Protein AF-A0A4Y2HS91-F1 (afdb_monomer)

Mean predicted aligned error: 7.31 Å

Radius of gyration: 17.65 Å; Cα contacts (8 Å, |Δi|>4): 92; chains: 1; bounding box: 45×21×52 Å

Solvent-accessible surface area (backbone atoms only — not comparable to full-atom values): 6482 Å² total; per-residue (Å²): 97,42,78,40,78,92,72,45,25,41,30,58,57,62,78,67,63,80,74,57,73,76,88,69,44,21,55,52,53,54,52,51,55,54,61,58,67,51,58,98,84,49,84,56,51,79,70,51,49,61,57,50,55,49,50,56,54,51,65,72,64,76,63,56,58,82,40,73,53,64,69,70,67,37,54,54,47,54,49,52,60,56,57,52,56,60,48,70,74,44,69,44,63,71,72,80,79,84,42,86,81,73,65,76,123

Structure (mmCIF, N/CA/C/O backbone):
data_AF-A0A4Y2HS91-F1
#
_entry.id   AF-A0A4Y2HS91-F1
#
loop_
_atom_site.group_PDB
_atom_site.id
_atom_site.type_symbol
_atom_site.label_atom_id
_atom_site.label_alt_id
_atom_site.label_comp_id
_atom_site.label_asym_id
_atom_site.label_entity_id
_atom_site.label_seq_id
_atom_site.pdbx_PDB_ins_code
_atom_site.Cartn_x
_atom_site.Cartn_y
_atom_site.Cartn_z
_atom_site.occupancy
_atom_site.B_iso_or_equiv
_atom_site.auth_seq_id
_atom_site.auth_comp_id
_atom_site.auth_asym_id
_atom_site.auth_atom_id
_atom_site.pdbx_PDB_model_num
ATOM 1 N N . MET A 1 1 ? 9.030 6.841 -6.372 1.00 72.25 1 MET A N 1
ATOM 2 C CA . MET A 1 1 ? 10.073 6.021 -7.027 1.00 72.25 1 MET A CA 1
ATOM 3 C C . MET A 1 1 ? 11.453 6.483 -6.607 1.00 72.25 1 MET A C 1
ATOM 5 O O . MET A 1 1 ? 11.630 7.667 -6.343 1.00 72.25 1 MET A O 1
ATOM 9 N N . LYS A 1 2 ? 12.408 5.555 -6.571 1.00 80.69 2 LYS A N 1
ATOM 10 C CA . LYS A 1 2 ? 13.832 5.802 -6.348 1.00 80.69 2 LYS A CA 1
ATOM 11 C C . LYS A 1 2 ? 14.605 5.216 -7.531 1.00 80.69 2 LYS A C 1
ATOM 13 O O . LYS A 1 2 ? 14.447 4.034 -7.836 1.00 80.69 2 LYS A O 1
ATOM 18 N N . TRP A 1 3 ? 15.391 6.049 -8.210 1.00 83.56 3 TRP A N 1
ATOM 19 C CA . TRP A 1 3 ? 16.271 5.620 -9.298 1.00 83.56 3 TRP A CA 1
ATOM 20 C C . TRP A 1 3 ? 17.671 5.370 -8.744 1.00 83.56 3 TRP A C 1
ATOM 22 O O . TRP A 1 3 ? 18.235 6.220 -8.055 1.00 83.56 3 TRP A O 1
ATOM 32 N N . ASN A 1 4 ? 18.210 4.191 -9.029 1.00 82.69 4 ASN A N 1
ATOM 33 C CA . ASN A 1 4 ? 19.604 3.858 -8.805 1.00 82.69 4 ASN A CA 1
ATOM 34 C C . ASN A 1 4 ? 20.360 3.988 -10.133 1.00 82.69 4 ASN A C 1
ATOM 36 O O . ASN A 1 4 ? 20.156 3.187 -11.039 1.00 82.69 4 ASN A O 1
ATOM 40 N N . PHE A 1 5 ? 21.229 4.994 -10.235 1.00 82.69 5 PHE A N 1
ATOM 41 C CA . PHE A 1 5 ? 22.009 5.282 -11.443 1.00 82.69 5 PHE A CA 1
ATOM 42 C C . PHE A 1 5 ? 23.098 4.244 -11.717 1.00 82.69 5 PHE A C 1
ATOM 44 O O . PHE A 1 5 ? 23.412 3.984 -12.871 1.00 82.69 5 PHE A O 1
ATOM 51 N N . GLN A 1 6 ? 23.684 3.661 -10.668 1.00 82.62 6 GLN A N 1
ATOM 52 C CA . GLN A 1 6 ? 24.793 2.715 -10.816 1.00 82.62 6 GLN A CA 1
ATOM 53 C C . GLN A 1 6 ? 24.319 1.384 -11.397 1.00 82.62 6 GLN A C 1
ATOM 55 O O . GLN A 1 6 ? 25.016 0.780 -12.203 1.00 82.62 6 GLN A O 1
ATOM 60 N N . LEU A 1 7 ? 23.129 0.945 -10.987 1.00 81.19 7 LEU A N 1
ATOM 61 C CA . LEU A 1 7 ? 22.517 -0.305 -11.443 1.00 81.19 7 LEU A CA 1
ATOM 62 C C . LEU A 1 7 ? 21.455 -0.089 -12.531 1.00 81.19 7 LEU A C 1
ATOM 64 O O . LEU A 1 7 ? 20.773 -1.038 -12.905 1.00 81.19 7 LEU A O 1
ATOM 68 N N . ASP A 1 8 ? 21.276 1.159 -12.973 1.00 83.25 8 ASP A N 1
ATOM 69 C CA . ASP A 1 8 ? 20.188 1.618 -13.840 1.00 83.25 8 ASP A CA 1
ATOM 70 C C . ASP A 1 8 ? 18.828 0.962 -13.521 1.00 83.25 8 ASP A C 1
ATOM 72 O O . ASP A 1 8 ? 18.154 0.372 -14.371 1.00 83.25 8 ASP A O 1
ATOM 76 N N . SER A 1 9 ? 18.433 1.025 -12.246 1.00 84.75 9 SER A N 1
ATOM 77 C CA . SER A 1 9 ? 17.244 0.340 -11.737 1.00 84.75 9 SER A CA 1
ATOM 78 C C . SER A 1 9 ? 16.263 1.279 -11.044 1.00 84.75 9 SER A C 1
ATOM 80 O O . SER A 1 9 ? 16.632 2.269 -10.406 1.00 84.75 9 SER A O 1
ATOM 82 N N . LEU A 1 10 ? 14.975 0.974 -11.184 1.00 85.56 10 LEU A N 1
ATOM 83 C CA . LEU A 1 10 ? 13.875 1.658 -10.515 1.00 85.56 10 LEU A CA 1
ATOM 84 C C . LEU A 1 10 ? 13.358 0.806 -9.359 1.00 85.56 10 LEU A C 1
ATOM 86 O O . LEU A 1 10 ? 13.243 -0.412 -9.466 1.00 85.56 10 LEU A O 1
ATOM 90 N N . SER A 1 11 ? 13.012 1.472 -8.262 1.00 85.00 11 SER A N 1
ATOM 91 C CA . SER A 1 11 ? 12.397 0.863 -7.077 1.00 85.00 11 SER A CA 1
ATOM 92 C C . SER A 1 11 ? 11.301 1.766 -6.507 1.00 85.00 11 SER A C 1
ATOM 94 O O . SER A 1 11 ? 11.253 2.980 -6.781 1.00 85.00 11 SER A O 1
ATOM 96 N N . VAL A 1 12 ? 10.390 1.191 -5.719 1.00 83.75 12 VAL A N 1
ATOM 97 C CA . VAL A 1 12 ? 9.383 1.967 -4.983 1.00 83.75 12 VAL A CA 1
ATOM 98 C C . VAL A 1 12 ? 10.076 2.679 -3.825 1.00 83.75 12 VAL A C 1
ATOM 100 O O . VAL A 1 12 ? 10.989 2.146 -3.203 1.00 83.75 12 VAL A O 1
ATOM 103 N N . ASN A 1 13 ? 9.649 3.905 -3.522 1.00 84.31 13 ASN A N 1
ATOM 104 C CA . ASN A 1 13 ? 10.078 4.538 -2.280 1.00 84.31 13 ASN A CA 1
ATOM 105 C C . ASN A 1 13 ? 9.156 4.056 -1.151 1.00 84.31 13 ASN A C 1
ATOM 107 O O . ASN A 1 13 ? 7.964 4.359 -1.192 1.00 84.31 13 ASN A O 1
ATOM 111 N N . MET A 1 14 ? 9.725 3.356 -0.169 1.00 85.94 14 MET A N 1
ATOM 112 C CA . MET A 1 14 ? 9.027 2.846 1.016 1.00 85.94 14 MET A CA 1
ATOM 113 C C . MET A 1 14 ? 9.480 3.489 2.336 1.00 85.94 14 MET A C 1
ATOM 115 O O . MET A 1 14 ? 9.043 3.072 3.404 1.00 85.94 14 MET A O 1
ATOM 119 N N . SER A 1 15 ? 10.283 4.562 2.306 1.00 85.44 15 SER A N 1
ATOM 120 C CA . SER A 1 15 ? 10.801 5.200 3.534 1.00 85.44 15 SER A CA 1
ATOM 121 C C . SER A 1 15 ? 9.692 5.669 4.483 1.00 85.44 15 SER A C 1
ATOM 123 O O . SER A 1 15 ? 9.855 5.666 5.700 1.00 85.44 15 SER A O 1
ATOM 125 N N . TRP A 1 16 ? 8.538 6.017 3.916 1.00 86.69 16 TRP A N 1
ATOM 126 C CA . TRP A 1 16 ? 7.345 6.457 4.627 1.00 86.69 16 TRP A CA 1
ATOM 127 C C . TRP A 1 16 ? 6.689 5.370 5.489 1.00 86.69 16 TRP A C 1
ATOM 129 O O . TRP A 1 16 ? 5.850 5.702 6.329 1.00 86.69 16 TRP A O 1
ATOM 139 N N . MET A 1 17 ? 7.023 4.089 5.294 1.00 86.69 17 MET A N 1
ATOM 140 C CA . MET A 1 17 ? 6.446 2.994 6.079 1.00 86.69 17 MET A CA 1
ATOM 141 C C . MET A 1 17 ? 6.844 3.080 7.558 1.00 86.69 17 MET A C 1
ATOM 143 O O . MET A 1 17 ? 6.036 2.745 8.419 1.00 86.69 17 MET A O 1
ATOM 147 N N . ASN A 1 18 ? 8.039 3.598 7.859 1.00 85.25 18 ASN A N 1
ATOM 148 C CA . ASN A 1 18 ? 8.526 3.772 9.234 1.00 85.25 18 ASN A CA 1
ATOM 149 C C . ASN A 1 18 ? 7.855 4.945 9.971 1.00 85.25 18 ASN A C 1
ATOM 151 O O . ASN A 1 18 ? 7.882 5.003 11.196 1.00 85.25 18 ASN A O 1
ATOM 155 N N . GLU A 1 19 ? 7.250 5.880 9.237 1.00 85.00 19 GLU A N 1
ATOM 156 C CA . GLU A 1 19 ? 6.593 7.073 9.790 1.00 85.00 19 GLU A CA 1
ATOM 157 C C . GLU A 1 19 ? 5.123 6.820 10.163 1.00 85.00 19 GLU A C 1
ATOM 159 O O . GLU A 1 19 ? 4.476 7.653 10.800 1.00 85.00 19 GLU A O 1
ATOM 164 N N . LEU A 1 20 ? 4.555 5.693 9.729 1.00 85.19 20 LEU A N 1
ATOM 165 C CA . LEU A 1 20 ? 3.158 5.354 9.968 1.00 85.19 20 LEU A CA 1
ATOM 166 C C . LEU A 1 20 ? 2.985 4.664 11.321 1.00 85.19 20 LEU A C 1
ATOM 168 O O . LEU A 1 20 ? 3.390 3.519 11.507 1.00 85.19 20 LEU A O 1
ATOM 172 N N . SER A 1 21 ? 2.290 5.331 12.246 1.00 85.50 21 SER A N 1
ATOM 173 C CA . SER A 1 21 ? 1.795 4.671 13.455 1.00 85.50 21 SER A CA 1
ATOM 174 C C . SER A 1 21 ? 0.675 3.691 13.098 1.00 85.50 21 SER A C 1
ATOM 176 O O . SER A 1 21 ? -0.380 4.079 12.589 1.00 85.50 21 SER A O 1
ATOM 178 N N . LEU A 1 22 ? 0.907 2.409 13.383 1.00 85.81 22 LEU A N 1
ATOM 179 C CA . LEU A 1 22 ? -0.063 1.326 13.198 1.00 85.81 22 LEU A CA 1
ATOM 180 C C . LEU A 1 22 ? -0.864 1.018 14.475 1.00 85.81 22 LEU A C 1
ATOM 182 O O . LEU A 1 22 ? -1.647 0.067 14.494 1.00 85.81 22 LEU A O 1
ATOM 186 N N . GLU A 1 23 ? -0.693 1.804 15.544 1.00 85.44 23 GLU A N 1
ATOM 187 C CA . GLU A 1 23 ? -1.415 1.609 16.809 1.00 85.44 23 GLU A CA 1
ATOM 188 C C . GLU A 1 23 ? -2.918 1.834 16.629 1.00 85.44 23 GLU A C 1
ATOM 190 O O . GLU A 1 23 ? -3.724 0.984 17.007 1.00 85.44 23 GLU A O 1
ATOM 195 N N . LYS A 1 24 ? -3.300 2.925 15.9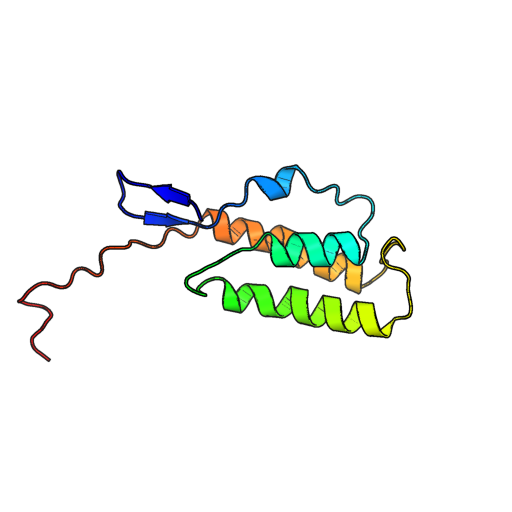57 1.00 89.69 24 LYS A N 1
ATOM 196 C CA . LYS A 1 24 ? -4.693 3.251 15.633 1.00 89.69 24 LYS A CA 1
ATOM 197 C C . LYS A 1 24 ? -4.852 3.386 14.132 1.00 89.69 24 LYS A C 1
ATOM 199 O O . LYS A 1 24 ? -4.432 4.378 13.552 1.00 89.69 24 LYS A O 1
ATOM 204 N N . ILE A 1 25 ? -5.482 2.401 13.501 1.00 92.06 25 ILE A N 1
ATOM 205 C CA . ILE A 1 25 ? -5.742 2.440 12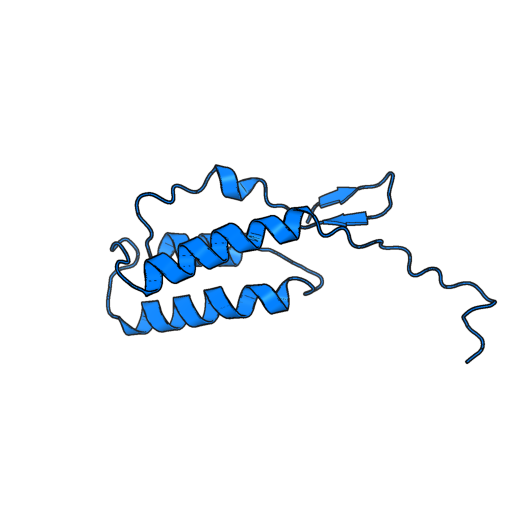.060 1.00 92.06 25 ILE A CA 1
ATOM 206 C C . ILE A 1 25 ? -7.086 3.119 11.821 1.00 92.06 25 ILE A C 1
ATOM 208 O O . ILE A 1 25 ? -8.115 2.648 12.295 1.00 92.06 25 ILE A O 1
ATOM 212 N N . THR A 1 26 ? -7.082 4.206 11.057 1.00 93.25 26 THR A N 1
ATOM 213 C CA . THR A 1 26 ? -8.286 4.945 10.657 1.00 93.25 26 THR A CA 1
ATOM 214 C C . THR A 1 26 ? -8.467 4.905 9.141 1.00 93.25 26 THR A C 1
ATOM 216 O O . THR A 1 26 ? -7.541 4.565 8.396 1.00 93.25 26 THR A O 1
ATOM 219 N N . LYS A 1 27 ? -9.645 5.309 8.649 1.00 91.44 27 LYS A N 1
ATOM 220 C CA . LYS A 1 27 ? -9.882 5.489 7.203 1.00 91.44 27 LYS A CA 1
ATOM 221 C C . LYS A 1 27 ? -8.848 6.416 6.570 1.00 91.44 27 LYS A C 1
ATOM 223 O O . LYS A 1 27 ? -8.369 6.143 5.470 1.00 91.44 27 LYS A O 1
ATOM 228 N N . ARG A 1 28 ? -8.495 7.498 7.273 1.00 92.19 28 ARG A N 1
ATOM 229 C CA . ARG A 1 28 ? -7.486 8.464 6.827 1.00 92.19 28 ARG A CA 1
ATOM 230 C C . ARG A 1 28 ? -6.119 7.808 6.663 1.00 92.19 28 ARG A C 1
ATOM 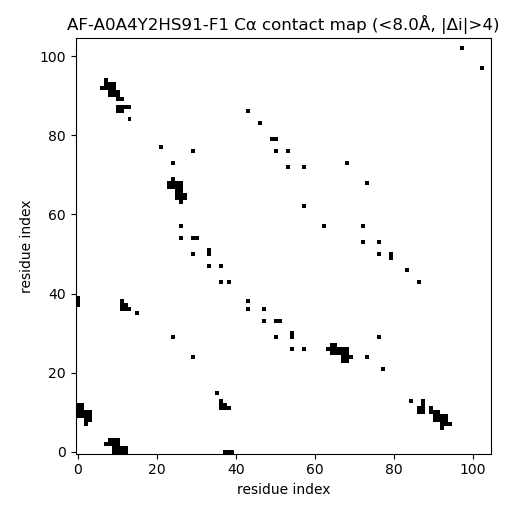232 O O . ARG A 1 28 ? -5.463 8.026 5.649 1.00 92.19 28 ARG A O 1
ATOM 239 N N . ILE A 1 29 ? -5.716 6.985 7.628 1.00 92.31 29 ILE A N 1
ATOM 240 C CA . ILE A 1 29 ? -4.441 6.263 7.581 1.00 92.31 29 ILE A CA 1
ATOM 241 C C . ILE A 1 29 ? -4.425 5.259 6.430 1.00 92.31 29 ILE A C 1
ATOM 243 O O . ILE A 1 29 ? -3.465 5.246 5.663 1.00 92.31 29 ILE A O 1
ATOM 247 N N . MET A 1 30 ? -5.497 4.482 6.248 1.00 91.44 30 MET A N 1
ATOM 248 C CA . MET A 1 30 ? -5.591 3.534 5.134 1.00 91.44 30 MET A CA 1
ATOM 249 C C . MET A 1 30 ? -5.480 4.226 3.774 1.00 91.44 30 MET A C 1
ATOM 251 O O . MET A 1 30 ? -4.758 3.751 2.900 1.00 91.44 30 MET A O 1
ATOM 255 N N . LEU A 1 31 ? -6.172 5.356 3.602 1.00 91.25 31 LEU A N 1
ATOM 256 C CA . LEU A 1 31 ? -6.133 6.127 2.361 1.00 91.25 31 LEU A CA 1
ATOM 257 C C . LEU A 1 31 ? -4.743 6.717 2.119 1.00 91.25 31 LEU A C 1
ATOM 259 O O . LEU A 1 31 ? -4.209 6.599 1.020 1.00 91.25 31 LEU A O 1
ATOM 263 N N . SER A 1 32 ? -4.157 7.318 3.157 1.00 91.31 32 SER A N 1
ATOM 264 C CA . SER A 1 32 ? -2.810 7.885 3.108 1.00 91.31 32 SER A CA 1
ATOM 265 C C . SER A 1 32 ? -1.783 6.824 2.713 1.00 91.31 32 SER A C 1
ATOM 267 O O . SER A 1 32 ? -1.043 7.020 1.754 1.00 91.31 32 SER A O 1
ATOM 269 N N . ALA A 1 33 ? -1.796 5.661 3.371 1.00 90.62 33 ALA A N 1
ATOM 270 C CA . ALA A 1 33 ? -0.896 4.556 3.054 1.00 90.62 33 ALA A CA 1
ATOM 271 C C . ALA A 1 33 ? -1.084 4.055 1.615 1.00 90.62 33 ALA A C 1
ATOM 273 O O . ALA A 1 33 ? -0.105 3.895 0.893 1.00 90.62 33 ALA A O 1
ATOM 274 N N . ALA A 1 34 ? -2.331 3.870 1.166 1.00 89.38 34 ALA A N 1
ATOM 275 C CA . ALA A 1 34 ? -2.616 3.451 -0.203 1.00 89.38 34 ALA A CA 1
ATOM 276 C C . ALA A 1 34 ? -2.085 4.457 -1.240 1.00 89.38 34 ALA A C 1
ATOM 278 O O . ALA A 1 34 ? -1.531 4.061 -2.256 1.00 89.38 34 ALA A O 1
ATOM 279 N N . HIS A 1 35 ? -2.221 5.761 -0.994 1.00 87.44 35 HIS A N 1
ATOM 280 C CA . HIS A 1 35 ? -1.743 6.786 -1.926 1.00 87.44 35 HIS A CA 1
ATOM 281 C C . HIS A 1 35 ? -0.225 7.008 -1.867 1.00 87.44 35 HIS A C 1
ATOM 283 O O .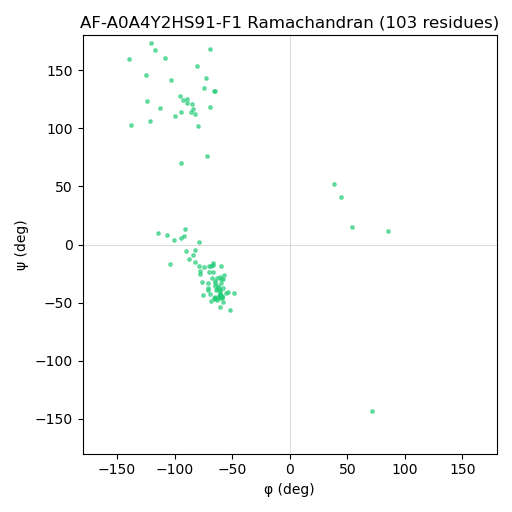 HIS A 1 35 ? 0.360 7.444 -2.857 1.00 87.44 35 HIS A O 1
ATOM 289 N N . LYS A 1 36 ? 0.426 6.706 -0.736 1.00 88.00 36 LYS A N 1
ATOM 290 C CA . LYS A 1 36 ? 1.891 6.770 -0.602 1.00 88.00 36 LYS A CA 1
ATOM 291 C C . LYS A 1 36 ? 2.609 5.678 -1.401 1.00 88.00 36 LYS A C 1
ATOM 293 O O . LYS A 1 36 ? 3.754 5.887 -1.804 1.00 88.00 36 LYS A O 1
ATOM 298 N N . VAL A 1 37 ? 1.936 4.563 -1.699 1.00 84.12 37 VAL A N 1
ATOM 299 C CA . VAL A 1 37 ? 2.387 3.592 -2.709 1.00 84.12 37 VAL A CA 1
ATOM 300 C C . VAL A 1 37 ? 2.184 4.212 -4.098 1.00 84.12 37 VAL A C 1
ATOM 302 O O . VAL A 1 37 ? 1.223 3.931 -4.810 1.00 84.12 37 VAL A O 1
ATOM 305 N N . PHE A 1 38 ? 3.073 5.139 -4.456 1.00 70.38 38 PHE A N 1
ATOM 306 C CA . PHE A 1 38 ? 3.049 5.826 -5.741 1.00 70.38 38 PHE A CA 1
ATOM 307 C C . PHE A 1 38 ? 3.920 5.103 -6.764 1.00 70.38 38 PHE A C 1
ATOM 309 O O . PHE A 1 38 ? 5.135 4.951 -6.578 1.00 70.38 38 PHE A O 1
ATOM 316 N N . ASP A 1 39 ? 3.303 4.747 -7.884 1.00 69.06 39 ASP A N 1
ATOM 317 C CA . ASP A 1 39 ? 3.961 4.070 -8.985 1.00 69.06 39 ASP A CA 1
ATOM 318 C C . ASP A 1 39 ? 3.529 4.632 -10.349 1.00 69.06 39 ASP A C 1
ATOM 320 O O . ASP A 1 39 ? 2.446 4.316 -10.842 1.00 69.06 39 ASP A O 1
ATOM 324 N N . PRO A 1 40 ? 4.383 5.453 -10.976 1.00 59.03 40 PRO A N 1
ATOM 325 C CA . PRO A 1 40 ? 4.109 6.021 -12.288 1.00 59.03 40 PRO A CA 1
ATOM 326 C C . PRO A 1 40 ? 4.071 5.006 -13.442 1.00 59.03 40 PRO A C 1
ATOM 328 O O . PRO A 1 40 ? 3.553 5.353 -14.498 1.00 59.03 40 PRO A O 1
ATOM 331 N N . ILE A 1 41 ? 4.611 3.789 -13.282 1.00 67.25 41 ILE A N 1
ATOM 332 C CA . ILE A 1 41 ? 4.705 2.781 -14.361 1.00 67.25 41 ILE A CA 1
ATOM 333 C C . ILE A 1 41 ? 3.652 1.670 -14.187 1.00 67.25 41 ILE A C 1
ATOM 335 O O . ILE A 1 41 ? 3.320 0.963 -15.135 1.00 67.25 41 ILE A O 1
ATOM 339 N N . GLY A 1 42 ? 3.069 1.544 -12.994 1.00 69.50 42 GLY A N 1
ATOM 340 C CA . GLY A 1 42 ? 1.948 0.647 -12.715 1.00 69.50 42 GLY A CA 1
ATOM 341 C C . GLY A 1 42 ? 2.329 -0.801 -12.375 1.00 69.50 42 GLY A C 1
ATOM 342 O O . GLY A 1 42 ? 1.438 -1.645 -12.291 1.00 69.50 42 GLY A O 1
ATOM 343 N N . TYR A 1 43 ? 3.598 -1.121 -12.122 1.00 75.81 43 TYR A N 1
ATOM 344 C CA . TYR A 1 43 ? 4.021 -2.448 -11.652 1.00 75.81 43 TYR A CA 1
ATOM 345 C C . TYR A 1 43 ? 3.526 -2.820 -10.240 1.00 75.81 43 TYR A C 1
ATOM 347 O O . TYR A 1 43 ? 3.387 -3.996 -9.923 1.00 75.81 43 TYR A O 1
ATOM 355 N N . THR A 1 44 ? 3.207 -1.845 -9.393 1.00 77.38 44 THR A N 1
ATOM 356 C CA . THR A 1 44 ? 2.589 -2.027 -8.070 1.00 77.38 44 THR A CA 1
ATOM 357 C C . THR A 1 44 ? 1.069 -2.193 -8.153 1.00 77.38 44 THR A C 1
ATOM 359 O O . THR A 1 44 ? 0.421 -2.484 -7.149 1.00 77.38 44 THR A O 1
ATOM 362 N N . THR A 1 45 ? 0.465 -2.069 -9.341 1.00 77.31 45 THR A N 1
ATOM 363 C CA . THR A 1 45 ? -0.987 -2.238 -9.541 1.00 77.31 45 THR A CA 1
ATOM 364 C C . THR A 1 45 ? -1.556 -3.514 -8.898 1.00 77.31 45 THR A C 1
ATOM 366 O O . THR A 1 45 ? -2.607 -3.404 -8.257 1.00 77.31 45 THR A O 1
ATOM 369 N N . PRO A 1 46 ? -0.895 -4.693 -8.971 1.00 75.69 46 PRO A N 1
ATOM 370 C CA . PRO A 1 46 ? -1.400 -5.917 -8.347 1.00 75.69 46 PRO A CA 1
ATOM 371 C C . PRO A 1 46 ? -1.564 -5.798 -6.827 1.00 75.69 46 PRO A C 1
ATOM 373 O O . PRO A 1 46 ? -2.569 -6.247 -6.277 1.00 75.69 46 PRO A O 1
ATOM 376 N N . VAL A 1 47 ? -0.631 -5.123 -6.143 1.00 81.44 47 VAL A N 1
ATOM 377 C CA . VAL A 1 47 ? -0.700 -4.942 -4.682 1.00 81.44 47 VAL A CA 1
ATOM 378 C C . VAL A 1 47 ? -1.678 -3.842 -4.267 1.00 81.44 47 VAL A C 1
ATOM 380 O O . VAL A 1 47 ? -2.116 -3.795 -3.117 1.00 81.44 47 VAL A O 1
ATOM 383 N N . MET A 1 48 ? -2.044 -2.960 -5.201 1.00 84.12 48 MET A N 1
ATOM 384 C CA . MET A 1 48 ? -2.929 -1.821 -4.960 1.00 84.12 48 MET A CA 1
ATOM 385 C C . MET A 1 48 ? -4.417 -2.169 -5.025 1.00 84.12 48 MET A C 1
ATOM 387 O O . MET A 1 48 ? -5.251 -1.351 -4.631 1.00 84.12 48 MET A O 1
ATOM 391 N N . LEU A 1 49 ? -4.782 -3.375 -5.467 1.00 86.44 49 LEU A N 1
ATOM 392 C CA . LEU A 1 49 ? -6.177 -3.818 -5.484 1.00 86.44 49 LEU A CA 1
ATOM 393 C C . LEU A 1 49 ? -6.734 -4.026 -4.065 1.00 86.44 49 LEU A C 1
ATOM 395 O O . LEU A 1 49 ? -7.800 -3.503 -3.733 1.00 86.44 49 LEU A O 1
ATOM 399 N N . CYS A 1 50 ? -5.995 -4.742 -3.214 1.00 88.69 50 CYS A N 1
ATOM 400 C CA . CYS A 1 50 ? -6.366 -5.019 -1.824 1.00 88.69 50 CYS A CA 1
ATOM 401 C C . CYS A 1 50 ? -6.726 -3.753 -1.019 1.00 88.69 50 CYS A C 1
ATOM 403 O O . CYS A 1 50 ? -7.858 -3.671 -0.531 1.00 88.69 50 CYS A O 1
ATOM 405 N N . PRO A 1 51 ? -5.859 -2.726 -0.915 1.00 89.44 51 PRO A N 1
ATOM 406 C CA . PRO A 1 51 ? -6.149 -1.535 -0.120 1.00 89.44 51 PRO A CA 1
ATOM 407 C C . PRO A 1 51 ? -7.340 -0.749 -0.680 1.00 89.44 51 PRO A C 1
ATOM 409 O O . PRO A 1 51 ? -8.134 -0.216 0.094 1.00 89.44 51 PRO A O 1
ATOM 412 N N . LYS A 1 52 ? -7.545 -0.737 -2.007 1.00 88.94 52 LYS A N 1
ATOM 413 C CA . LYS A 1 52 ? -8.716 -0.104 -2.640 1.00 88.94 52 LYS A CA 1
ATOM 414 C C . LYS A 1 52 ? -10.023 -0.801 -2.257 1.00 88.94 52 LYS A C 1
ATOM 416 O O . LYS A 1 52 ? -10.979 -0.130 -1.870 1.00 88.94 52 LYS A O 1
ATOM 421 N N . LEU A 1 53 ? -10.069 -2.135 -2.303 1.00 91.12 53 LEU A N 1
ATOM 422 C CA . LEU A 1 53 ? -11.244 -2.905 -1.869 1.00 91.12 53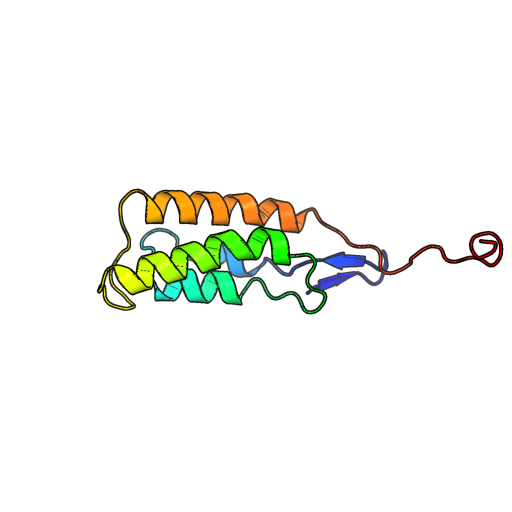 LEU A CA 1
ATOM 423 C C . LEU A 1 53 ? -11.545 -2.686 -0.385 1.00 91.12 53 LEU A C 1
ATOM 425 O O . LEU A 1 53 ? -12.702 -2.611 0.032 1.00 91.12 53 LEU A O 1
ATOM 429 N N . MET A 1 54 ? -10.502 -2.567 0.427 1.00 91.50 54 MET A N 1
ATOM 430 C CA . MET A 1 54 ? -10.645 -2.312 1.851 1.00 91.50 54 MET A CA 1
ATOM 431 C C . MET A 1 54 ? -11.130 -0.895 2.152 1.00 91.50 54 MET A C 1
ATOM 433 O O . MET A 1 54 ? -11.990 -0.734 3.015 1.00 91.50 54 MET A O 1
ATOM 437 N N . LEU A 1 55 ? -10.656 0.114 1.416 1.00 90.44 55 LEU A N 1
ATOM 438 C CA . LEU A 1 55 ? -11.181 1.481 1.478 1.00 90.44 55 LEU A CA 1
ATOM 439 C C . LEU A 1 55 ? -12.661 1.530 1.094 1.00 90.44 55 LEU A C 1
ATOM 441 O O . LEU A 1 55 ? -13.455 2.135 1.811 1.00 90.44 55 LEU A O 1
ATOM 445 N N . GLN A 1 56 ? -13.057 0.816 0.037 1.00 91.25 56 GLN A N 1
ATOM 446 C CA . GLN A 1 56 ? -14.467 0.693 -0.342 1.00 91.25 56 GLN A CA 1
ATOM 447 C C . GLN A 1 56 ? -15.311 0.049 0.765 1.00 91.25 56 GLN A C 1
ATOM 449 O O . GLN A 1 56 ? -16.405 0.529 1.064 1.00 91.25 56 GLN A O 1
ATOM 454 N N . LYS A 1 57 ? -14.812 -1.018 1.406 1.00 90.06 57 LYS A N 1
ATOM 455 C CA . LYS A 1 57 ? -15.481 -1.628 2.569 1.00 90.06 57 LYS A CA 1
ATOM 456 C C . LYS A 1 57 ? -15.586 -0.642 3.726 1.00 90.06 57 LYS A C 1
ATOM 458 O O . LYS A 1 57 ? -16.668 -0.493 4.283 1.00 90.06 57 LYS A O 1
ATOM 463 N N . ALA A 1 58 ? -14.506 0.069 4.042 1.00 88.25 58 ALA A N 1
ATOM 464 C CA . ALA A 1 58 ? -14.502 1.068 5.100 1.00 88.25 58 ALA A CA 1
ATOM 465 C C . ALA A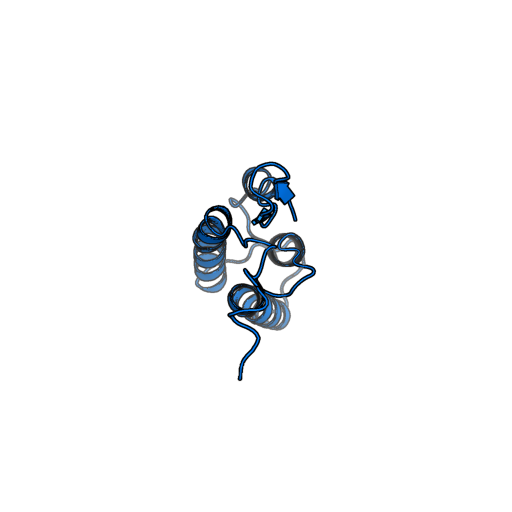 1 58 ? -15.551 2.156 4.828 1.00 88.25 58 ALA A C 1
ATOM 467 O O . ALA A 1 58 ? -16.305 2.525 5.728 1.00 88.25 58 ALA A O 1
ATOM 468 N N . TRP A 1 59 ? -15.647 2.663 3.594 1.00 89.19 59 TRP A N 1
ATOM 469 C CA . TRP A 1 59 ? -16.647 3.666 3.215 1.00 89.19 59 TRP A CA 1
ATOM 470 C C . TRP A 1 59 ? -18.083 3.200 3.466 1.00 89.19 59 TRP A C 1
ATOM 472 O O . TRP A 1 59 ? -18.873 3.986 3.979 1.00 89.19 59 TRP A O 1
ATOM 482 N N . LYS A 1 60 ? -18.391 1.919 3.233 1.00 89.69 60 LYS A N 1
ATOM 483 C CA . LYS A 1 60 ? -19.717 1.334 3.505 1.00 89.69 60 LYS A CA 1
ATOM 484 C C . LYS A 1 60 ? -20.059 1.193 4.995 1.00 89.69 60 LYS A C 1
ATOM 486 O O . LYS A 1 60 ? -21.229 1.058 5.321 1.00 89.69 60 LYS A O 1
ATOM 491 N N . MET A 1 61 ? -19.078 1.228 5.900 1.00 84.88 61 MET A N 1
ATOM 492 C CA . MET A 1 61 ? -19.296 1.037 7.345 1.00 84.88 61 MET A CA 1
ATOM 493 C C . MET A 1 61 ? -19.841 2.279 8.077 1.00 84.88 61 MET A C 1
ATOM 495 O O . MET A 1 61 ? -19.962 2.245 9.294 1.00 84.88 61 MET A O 1
ATOM 499 N N . SER A 1 62 ? -20.114 3.393 7.386 1.00 82.31 62 SER A N 1
ATOM 500 C CA . SER A 1 62 ? -20.630 4.650 7.978 1.00 82.31 62 SER A CA 1
ATOM 501 C C . SER A 1 62 ? -19.810 5.245 9.143 1.00 82.31 62 SER A C 1
ATOM 503 O O . SER A 1 62 ? -20.283 6.130 9.844 1.00 82.31 62 SER A O 1
ATOM 505 N N . ILE A 1 63 ? -18.564 4.802 9.344 1.00 84.62 63 ILE A N 1
ATOM 506 C CA . ILE A 1 63 ? -17.640 5.344 10.359 1.00 84.62 63 ILE A CA 1
ATOM 507 C C . ILE A 1 63 ? -16.957 6.641 9.887 1.00 84.62 63 ILE A C 1
ATOM 509 O O . ILE A 1 63 ? -16.763 6.838 8.683 1.00 84.62 63 ILE A O 1
ATOM 513 N N . GLY A 1 64 ? -16.544 7.505 10.817 1.00 88.56 64 GLY A N 1
ATOM 514 C CA . GLY A 1 64 ? -15.823 8.746 10.514 1.00 88.56 64 GLY A CA 1
ATOM 515 C C . GLY A 1 64 ? -14.394 8.521 9.999 1.00 88.56 64 GLY A C 1
ATOM 516 O O . GLY A 1 64 ? -13.851 7.418 10.070 1.00 88.56 64 GLY A O 1
ATOM 517 N N . TRP A 1 65 ? -13.766 9.578 9.471 1.00 88.56 65 TRP A N 1
ATOM 518 C CA . TRP A 1 65 ? -12.401 9.526 8.920 1.00 88.56 65 TRP A CA 1
ATOM 519 C C . TRP A 1 65 ? -11.331 9.149 9.947 1.00 88.56 65 TRP A C 1
ATOM 521 O O . TRP A 1 65 ? -10.383 8.441 9.604 1.00 88.56 65 TRP A O 1
ATOM 531 N N . ASP A 1 66 ? -11.517 9.604 11.185 1.00 90.25 66 ASP A N 1
ATOM 532 C CA . ASP A 1 66 ? -10.591 9.439 12.308 1.00 90.25 66 ASP A CA 1
ATOM 533 C C . ASP A 1 66 ? -11.101 8.406 13.333 1.00 90.25 66 ASP A C 1
ATOM 535 O O . ASP A 1 66 ? -10.518 8.224 14.399 1.00 90.25 66 ASP A O 1
ATOM 539 N N . THR A 1 67 ? -12.182 7.692 12.999 1.00 90.62 67 THR A N 1
ATOM 540 C CA . THR A 1 67 ? -12.676 6.559 13.786 1.00 90.62 67 THR A CA 1
ATOM 541 C C . THR A 1 67 ? -11.766 5.351 13.584 1.00 90.62 67 THR A C 1
ATOM 543 O O . THR A 1 67 ? -11.401 5.016 12.452 1.00 90.62 67 THR A O 1
ATOM 546 N N . GLU A 1 68 ? -11.418 4.684 14.683 1.00 91.94 68 GLU A N 1
ATOM 547 C CA . GLU A 1 68 ? -10.597 3.480 14.645 1.00 91.94 68 GLU A CA 1
ATOM 548 C C . GLU A 1 68 ? -11.329 2.323 13.951 1.00 91.94 68 GLU A C 1
ATOM 550 O O . GLU A 1 68 ? -12.484 2.008 14.242 1.00 91.94 68 GLU A O 1
ATOM 555 N N . ILE A 1 69 ? -10.625 1.676 13.026 1.00 90.69 69 ILE A N 1
ATOM 556 C CA . ILE A 1 69 ? -11.058 0.468 12.339 1.00 90.69 69 ILE A CA 1
ATOM 557 C C . ILE A 1 69 ? -10.600 -0.733 13.159 1.00 90.69 69 ILE A C 1
ATOM 559 O O . ILE A 1 69 ? -9.413 -0.899 13.443 1.00 90.69 69 ILE A O 1
ATOM 563 N N . THR A 1 70 ? -11.545 -1.603 13.501 1.00 89.75 70 THR A N 1
ATOM 564 C CA . THR A 1 70 ? -11.316 -2.791 14.329 1.00 89.75 70 THR A CA 1
ATOM 565 C C . THR A 1 70 ? -11.691 -4.078 13.586 1.00 89.75 70 THR A C 1
ATOM 567 O O . THR A 1 70 ? -12.197 -4.061 12.460 1.00 89.75 70 THR A O 1
ATOM 570 N N . GLY A 1 71 ? -11.392 -5.228 14.196 1.00 90.06 71 GLY A N 1
ATOM 571 C CA . GLY A 1 71 ? -11.781 -6.540 13.674 1.00 90.06 71 GLY A CA 1
ATOM 572 C C . GLY A 1 71 ? -11.014 -6.98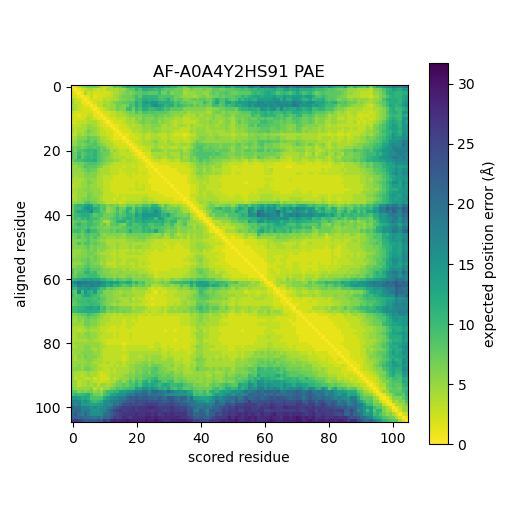0 12.421 1.00 90.06 71 GLY A C 1
ATOM 573 O O . GLY A 1 71 ? -9.811 -6.751 12.286 1.00 90.06 71 GLY A O 1
ATOM 574 N N . ASP A 1 72 ? -11.716 -7.662 11.515 1.00 92.12 72 ASP A N 1
ATOM 575 C CA . ASP A 1 72 ? -11.144 -8.294 10.316 1.00 92.12 72 ASP A CA 1
ATOM 576 C C . ASP A 1 72 ? -10.520 -7.283 9.340 1.00 92.12 72 ASP A C 1
ATOM 578 O O . ASP A 1 72 ? -9.443 -7.522 8.792 1.00 92.12 72 ASP A O 1
ATOM 582 N N . LEU A 1 73 ? -11.144 -6.111 9.170 1.00 91.06 73 LEU A N 1
ATOM 583 C CA . LEU A 1 73 ? -10.642 -5.080 8.259 1.00 91.06 73 LEU A CA 1
ATOM 584 C C . LEU A 1 73 ? -9.276 -4.544 8.711 1.00 91.06 73 LEU A C 1
ATOM 586 O O . LEU A 1 73 ? -8.387 -4.355 7.882 1.00 91.06 73 LEU A O 1
ATOM 590 N N . ARG A 1 74 ? -9.086 -4.377 10.027 1.00 92.00 74 ARG A N 1
ATOM 591 C CA . ARG A 1 74 ? -7.798 -3.992 10.618 1.00 92.00 74 ARG A CA 1
ATOM 592 C C . ARG A 1 74 ? -6.730 -5.054 10.369 1.00 92.00 74 ARG A C 1
ATOM 594 O O . ARG A 1 74 ? -5.637 -4.722 9.922 1.00 92.00 74 ARG A O 1
ATOM 601 N N . LYS A 1 75 ? -7.049 -6.328 10.628 1.00 93.38 75 LYS A N 1
ATOM 602 C CA . LYS A 1 75 ? -6.114 -7.449 10.424 1.00 93.38 75 LYS A CA 1
ATOM 603 C C . LYS A 1 75 ? -5.650 -7.535 8.972 1.00 93.38 75 LYS A C 1
ATOM 605 O O . LYS A 1 75 ? -4.454 -7.607 8.718 1.00 93.38 75 LYS A O 1
ATOM 610 N N . LYS A 1 76 ? -6.585 -7.434 8.024 1.00 93.19 76 LYS A N 1
ATOM 611 C CA . LYS A 1 76 ? -6.276 -7.411 6.586 1.00 93.19 76 LYS A CA 1
ATOM 612 C C . LYS A 1 76 ? -5.375 -6.243 6.199 1.00 93.19 76 LYS A C 1
ATOM 614 O O . LYS A 1 76 ? -4.553 -6.391 5.303 1.00 93.19 76 LYS A O 1
ATOM 619 N N . PHE A 1 77 ? -5.508 -5.100 6.874 1.00 92.88 77 PHE A N 1
ATOM 620 C CA . PHE A 1 77 ? -4.726 -3.907 6.534 1.00 92.88 77 PHE A CA 1
ATOM 621 C C . PHE A 1 77 ? -3.300 -4.056 7.014 1.00 92.88 77 PHE A C 1
ATOM 623 O O . PHE A 1 77 ? -2.376 -3.765 6.269 1.00 92.88 77 PHE A O 1
ATOM 630 N N . LEU A 1 78 ? -3.138 -4.565 8.234 1.00 92.69 78 LEU A N 1
ATOM 631 C CA . LEU A 1 78 ? -1.833 -4.896 8.785 1.00 92.69 78 LEU A CA 1
ATOM 632 C C . LEU A 1 78 ? -1.121 -5.951 7.938 1.00 92.69 78 LEU A C 1
ATOM 634 O O . LEU A 1 78 ? 0.060 -5.777 7.662 1.00 92.69 78 LEU A O 1
ATOM 638 N N . GLN A 1 79 ? -1.835 -6.986 7.485 1.00 92.81 79 GLN A N 1
ATOM 639 C CA . GLN A 1 79 ? -1.255 -7.995 6.599 1.00 92.81 79 GLN A CA 1
ATOM 640 C C . GLN A 1 79 ? -0.774 -7.366 5.291 1.00 92.81 79 GLN A C 1
ATOM 642 O O . GLN A 1 79 ? 0.404 -7.455 4.973 1.00 92.81 79 GLN A O 1
ATOM 647 N N . TRP A 1 80 ? -1.650 -6.636 4.592 1.00 91.94 80 TRP A N 1
ATOM 648 C CA . TRP A 1 80 ? -1.270 -5.929 3.369 1.00 91.94 80 TRP A CA 1
ATOM 649 C C . TRP A 1 80 ? -0.078 -4.986 3.592 1.00 91.94 80 TRP A C 1
ATOM 651 O O . TRP A 1 80 ? 0.834 -4.937 2.774 1.00 91.94 80 TRP A O 1
ATOM 661 N N . PHE A 1 81 ? -0.058 -4.258 4.711 1.00 90.88 81 PHE A N 1
ATOM 662 C CA . PHE A 1 81 ? 1.031 -3.344 5.047 1.00 90.88 81 PHE A CA 1
ATOM 663 C C . PHE A 1 81 ? 2.360 -4.073 5.282 1.00 90.88 81 PHE A C 1
ATOM 665 O O . PHE A 1 81 ? 3.414 -3.551 4.932 1.00 90.88 81 PHE A O 1
ATOM 672 N N . GLN A 1 82 ? 2.334 -5.273 5.865 1.00 89.69 82 GLN A N 1
ATOM 673 C CA . GLN A 1 82 ? 3.524 -6.114 5.992 1.00 89.69 82 GLN A CA 1
ATOM 674 C C . GLN A 1 82 ? 3.976 -6.646 4.631 1.00 89.69 82 GLN A C 1
ATOM 676 O O . GLN A 1 82 ? 5.166 -6.579 4.329 1.00 89.69 82 GLN A O 1
ATOM 681 N N . ASP A 1 83 ? 3.036 -7.086 3.793 1.00 88.38 83 ASP A N 1
ATOM 682 C CA . ASP A 1 83 ? 3.319 -7.608 2.453 1.00 88.38 83 ASP A CA 1
ATOM 683 C C . ASP A 1 83 ? 3.942 -6.538 1.539 1.00 88.38 83 ASP A C 1
ATOM 685 O O . ASP A 1 83 ? 4.753 -6.859 0.671 1.00 88.38 83 ASP A O 1
ATOM 689 N N . LEU A 1 84 ? 3.638 -5.249 1.758 1.00 87.81 84 LEU A N 1
ATOM 690 C CA . LEU A 1 84 ? 4.268 -4.144 1.025 1.00 87.81 84 LEU A CA 1
ATOM 691 C C . LEU A 1 84 ? 5.795 -4.125 1.144 1.00 87.81 84 LEU A C 1
ATOM 693 O O . LEU A 1 84 ? 6.444 -3.620 0.232 1.00 87.81 84 LEU A O 1
ATOM 697 N N . LYS A 1 85 ? 6.376 -4.678 2.217 1.00 84.62 85 LYS A N 1
ATOM 698 C CA . LYS A 1 85 ? 7.837 -4.737 2.379 1.00 84.62 85 LYS A CA 1
ATOM 699 C C . LYS A 1 85 ? 8.513 -5.534 1.267 1.00 84.62 85 LYS A C 1
ATOM 701 O O . LYS A 1 85 ? 9.628 -5.206 0.890 1.00 84.62 85 LYS A O 1
ATOM 706 N N . ILE A 1 86 ? 7.815 -6.505 0.674 1.00 84.25 86 ILE A N 1
ATOM 707 C CA . ILE A 1 86 ? 8.322 -7.279 -0.468 1.00 84.25 86 ILE A CA 1
ATOM 708 C C . ILE A 1 86 ? 8.639 -6.353 -1.654 1.00 84.25 86 ILE A C 1
ATOM 710 O O . ILE A 1 86 ? 9.560 -6.612 -2.421 1.00 84.25 86 ILE A O 1
ATOM 714 N N . LEU A 1 87 ? 7.928 -5.230 -1.799 1.00 82.81 87 LEU A N 1
ATOM 715 C CA . LEU A 1 87 ? 8.208 -4.263 -2.861 1.00 82.81 87 LEU A CA 1
ATOM 716 C C . LEU A 1 87 ? 9.547 -3.533 -2.690 1.00 82.81 87 LEU A C 1
ATOM 718 O O . LEU A 1 87 ? 10.029 -2.964 -3.668 1.00 82.81 87 LEU A O 1
ATOM 722 N N . GLU A 1 88 ? 10.141 -3.522 -1.491 1.00 81.62 88 GLU A N 1
ATOM 723 C CA . GLU A 1 88 ? 11.497 -2.989 -1.289 1.00 81.62 88 GLU A CA 1
ATOM 724 C C . GLU A 1 88 ? 12.555 -3.857 -1.978 1.00 81.62 88 GLU A C 1
ATOM 726 O O . GLU A 1 88 ? 13.579 -3.334 -2.414 1.00 81.62 88 GLU A O 1
ATOM 731 N N . GLU A 1 89 ? 12.284 -5.157 -2.123 1.00 83.06 89 GLU A N 1
ATOM 732 C CA . GLU A 1 89 ? 13.174 -6.127 -2.771 1.00 83.06 89 GLU A CA 1
ATOM 733 C C . GLU A 1 89 ? 13.046 -6.106 -4.303 1.00 83.06 89 GLU A C 1
ATOM 735 O O . GLU A 1 89 ? 1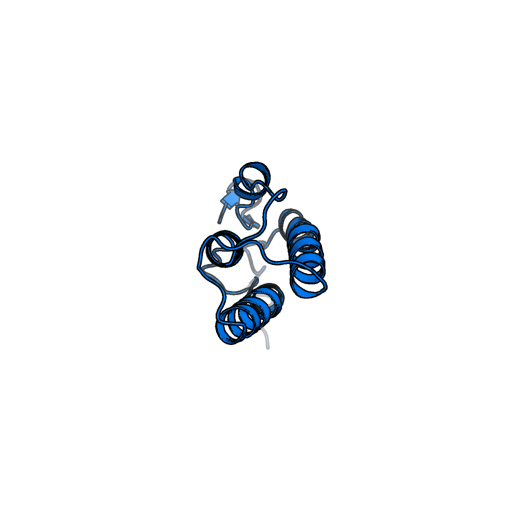3.899 -6.631 -5.022 1.00 83.06 89 GLU A O 1
ATOM 740 N N . ILE A 1 90 ? 11.984 -5.487 -4.831 1.00 82.81 90 ILE A N 1
ATOM 741 C CA . ILE A 1 90 ? 11.748 -5.412 -6.270 1.00 82.81 90 ILE A CA 1
ATOM 742 C C . ILE A 1 90 ? 12.566 -4.269 -6.870 1.00 82.81 90 ILE A C 1
ATOM 744 O O . ILE A 1 90 ? 12.277 -3.081 -6.694 1.00 82.81 90 ILE A O 1
ATOM 748 N N . HIS A 1 91 ? 13.552 -4.653 -7.675 1.00 82.81 91 HIS A N 1
ATOM 749 C CA . HIS A 1 91 ? 14.335 -3.751 -8.507 1.00 82.81 91 HIS A CA 1
ATOM 750 C C . HIS A 1 91 ? 14.044 -4.023 -9.979 1.00 82.81 91 HIS A C 1
ATOM 752 O O . HIS A 1 91 ? 14.325 -5.102 -10.497 1.00 82.81 91 HIS A O 1
ATOM 758 N N . ILE A 1 92 ? 13.497 -3.028 -10.668 1.00 82.94 92 ILE A N 1
ATOM 759 C CA . ILE A 1 92 ? 13.202 -3.125 -12.096 1.00 82.94 92 ILE A CA 1
ATOM 760 C C . ILE A 1 92 ? 14.386 -2.542 -12.853 1.00 82.94 92 ILE A C 1
ATOM 762 O O . ILE A 1 92 ? 14.644 -1.341 -12.755 1.00 82.94 92 ILE A O 1
ATOM 766 N N . SER A 1 93 ? 15.111 -3.374 -13.602 1.00 83.00 93 SER A N 1
ATOM 767 C CA . SER A 1 93 ? 16.121 -2.871 -14.537 1.00 83.00 93 SER A CA 1
ATOM 768 C C . SER A 1 93 ? 15.436 -2.062 -15.636 1.00 83.00 93 SER A C 1
ATOM 770 O O . SER A 1 93 ? 14.429 -2.493 -16.198 1.00 83.00 93 SER A O 1
ATOM 772 N N . ARG A 1 94 ? 15.962 -0.871 -15.930 1.00 81.00 94 ARG A N 1
ATOM 773 C CA . ARG A 1 94 ? 15.439 -0.030 -17.014 1.00 81.00 94 ARG A CA 1
ATOM 774 C C . ARG A 1 94 ? 15.906 -0.499 -18.388 1.00 81.00 94 ARG A C 1
ATOM 776 O O . ARG A 1 94 ? 15.253 -0.191 -19.384 1.00 81.00 94 ARG A O 1
ATOM 783 N N . TRP A 1 95 ? 17.019 -1.226 -18.453 1.00 82.31 95 TRP A N 1
ATOM 784 C CA . TRP A 1 95 ? 17.563 -1.733 -19.702 1.00 82.31 95 TRP A CA 1
ATOM 785 C C . TRP A 1 95 ? 16.904 -3.060 -20.084 1.00 82.31 95 TRP A C 1
ATOM 787 O O . TRP A 1 95 ? 16.988 -4.047 -19.363 1.00 82.31 95 TRP A O 1
ATOM 797 N N . ILE A 1 96 ? 16.267 -3.092 -21.254 1.00 74.75 96 ILE A N 1
ATOM 798 C CA . ILE A 1 96 ? 15.508 -4.258 -21.741 1.00 74.75 96 ILE A CA 1
ATOM 799 C C . ILE A 1 96 ? 16.404 -5.196 -22.588 1.00 74.75 96 ILE A C 1
ATOM 801 O O . ILE A 1 96 ? 15.914 -6.080 -23.276 1.00 74.75 96 ILE A O 1
ATOM 805 N N . ASN A 1 97 ? 17.735 -5.023 -22.559 1.00 73.94 97 ASN A N 1
ATOM 806 C CA . ASN A 1 97 ? 18.704 -5.800 -23.353 1.00 73.94 97 ASN A CA 1
ATOM 807 C C . ASN A 1 97 ? 18.288 -5.994 -24.830 1.00 73.94 97 ASN A C 1
ATOM 809 O O . ASN A 1 97 ? 18.413 -7.074 -25.415 1.00 73.94 97 ASN A O 1
ATOM 813 N N . VAL A 1 98 ? 17.746 -4.934 -25.437 1.00 70.12 98 VAL A N 1
ATOM 814 C CA . VAL A 1 98 ? 17.384 -4.931 -26.855 1.00 70.12 98 VAL A CA 1
ATOM 815 C C . VAL A 1 98 ? 18.661 -4.705 -27.658 1.00 70.12 98 VAL A C 1
ATOM 817 O O . VAL A 1 98 ? 19.164 -3.586 -27.746 1.00 70.12 98 VAL A O 1
ATOM 820 N N . THR A 1 99 ? 19.201 -5.781 -28.219 1.00 74.12 99 THR A N 1
ATOM 821 C CA . THR A 1 99 ? 20.320 -5.764 -29.167 1.00 74.12 99 THR A CA 1
ATOM 822 C C . THR A 1 99 ? 19.816 -6.112 -30.569 1.00 74.12 99 THR A C 1
ATOM 824 O O . THR A 1 99 ? 18.747 -6.701 -30.730 1.00 74.12 99 THR A O 1
ATOM 827 N N . ALA A 1 100 ? 20.584 -5.771 -31.609 1.00 67.88 100 ALA A N 1
ATOM 828 C CA . ALA A 1 100 ? 20.245 -6.105 -33.000 1.00 67.88 100 ALA A CA 1
ATOM 829 C C . ALA A 1 100 ? 20.110 -7.626 -33.253 1.00 67.88 100 ALA A C 1
ATOM 831 O O . ALA A 1 100 ? 19.492 -8.040 -34.231 1.00 67.88 100 ALA A O 1
ATOM 832 N N . GLU A 1 101 ? 20.659 -8.457 -32.364 1.00 64.94 101 GLU A N 1
ATOM 833 C CA . GLU A 1 101 ? 20.517 -9.918 -32.372 1.00 64.94 101 GLU A CA 1
ATOM 834 C C . GLU A 1 101 ? 19.141 -10.372 -31.856 1.00 64.94 101 GLU A C 1
ATOM 836 O O . GLU A 1 101 ? 18.582 -11.332 -32.380 1.00 64.94 101 GLU A O 1
ATOM 841 N N . ASN A 1 102 ? 18.555 -9.629 -30.910 1.00 61.53 102 ASN A N 1
ATOM 842 C CA . ASN A 1 102 ? 17.269 -9.931 -30.270 1.00 61.53 102 ASN A CA 1
ATOM 843 C C . ASN A 1 102 ? 16.059 -9.312 -31.003 1.00 61.53 102 ASN A C 1
ATOM 845 O O . ASN A 1 102 ? 14.917 -9.565 -30.632 1.00 61.53 102 ASN A O 1
ATOM 849 N N . LEU A 1 103 ? 16.297 -8.501 -32.041 1.00 58.94 103 LEU A N 1
ATOM 850 C CA . LEU A 1 103 ? 15.276 -7.840 -32.874 1.00 58.94 103 LEU A CA 1
ATOM 851 C C . LEU A 1 103 ? 14.875 -8.646 -34.125 1.00 58.94 103 LEU A C 1
ATOM 853 O O . LEU A 1 103 ? 14.150 -8.140 -34.978 1.00 58.94 103 LEU A O 1
ATOM 857 N N . LYS A 1 104 ? 15.343 -9.892 -34.258 1.00 53.06 104 LYS A N 1
ATOM 858 C CA . LYS A 1 104 ? 14.981 -10.786 -35.367 1.00 53.06 104 LYS A CA 1
ATOM 859 C C . LYS A 1 104 ? 13.812 -11.699 -34.983 1.00 53.06 104 LYS A C 1
ATOM 861 O O . LYS A 1 104 ? 14.010 -12.899 -34.830 1.00 53.06 104 LYS A O 1
ATOM 866 N N . HIS A 1 105 ? 12.614 -11.139 -34.840 1.00 52.34 105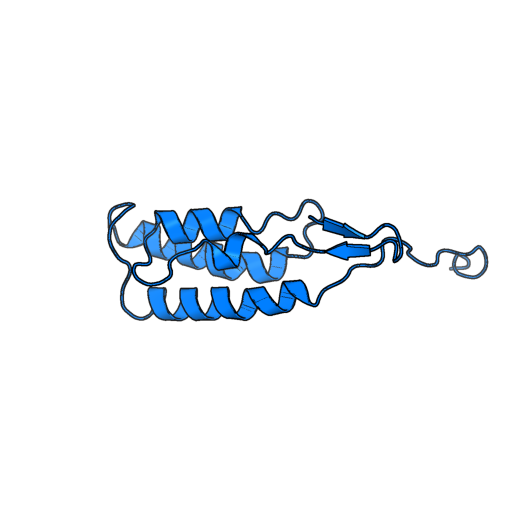 HIS A N 1
ATOM 867 C CA . HIS A 1 105 ? 11.360 -11.897 -34.862 1.00 52.34 105 HIS A CA 1
ATOM 868 C C . HIS A 1 105 ? 10.265 -11.101 -35.562 1.00 52.34 105 HIS A C 1
ATOM 870 O O . HIS A 1 105 ? 10.149 -9.890 -35.271 1.00 52.34 105 HIS A O 1
#

Sequence (105 aa):
MKWNFQLDSLSVNMSWMNELSLEKITKRIMLSAAHKVFDPIGYTTPVMLCPKLMLQKAWKMSIGWDTEITGDLRKKFLQWFQDLKILEEIHISRWINVTAENLKH

InterPro domains:
  IPR008042 Retrotransposon Pao-like, RNAseH-like domain [PF05380] (26-98)

Organism: Araneus ventricosus (NCBI:txid182803)

pLDDT: mean 83.81, std 8.87, range [52.34, 93.38]

Secondary structure (DSSP, 8-state):
-EEETTTTEEE---GGGGG---SS-BHHHHHHHHHHS--SS-TTHHHHHHHHHHHHHHHHTT--TTSBP-HHHHHHHHHHHHHTTHHHH--EES-----TTTT--

Foldseek 3Di:
DDADPVQRWDAFDPPCLVVDDLPFDFLLSLVVVLVSRDDPVCPCVVLSVQSVVLNVVNVVVPDDRRDGDDDPSSVSSVVSSVVCVVRRVDIGRPDPPDDPVNPPD